Protein AF-A0A6G0ZIM5-F1 (afdb_monomer_lite)

InterPro domains:
  IPR052958 Interferon-induced PKR regulator [PTHR46289] (5-162)

Organism: Aphis craccivora (NCBI:txid307492)

Radius of gyration: 20.73 Å; chains: 1; bounding box: 49×43×73 Å

Foldseek 3Di:
DLVLLQLLLCLQVVDPVLVVQLVVLCVVVVADQDRAAHDDPPALVRVLSNLVRCVSSVVSLLVSLVVCLVPDPDPVSNVSSVVSNVVSLELCNLLCSLLVNVLSVLVNVLVCLVPDPPRDPVVSVVSVVVSVVVVVVCVDPPPDVVVSVVVSVVVNVVSVRDDDDPDDPPDDPDDPPDDDD

Secondary structure (DSSP, 8-state):
-HHHHHHHHHHHTT-HHHHHHHHHHHHHTT--PPPP----SS-HHHHHHHHHHHHHTHHHHHHHHHHHHHH---HHHHHHHHHHHHHHTSHHHHHHHHHHHHHHHHHHHHHHHHT-TT--HHHHHHHHHHHHHHHHHHH-IIIIIHHHHHHHHHHHHHTTPPPPP----------------

pLDDT: mean 87.22, std 11.81, range [41.22, 97.12]

Sequence (181 aa):
MKSVLQIIYSFNEASPVCHAILERISKEINLKLKSLKTLSTTKWAYRSEAIEAVKNNYSALLLCFEEISNKTNLSRVRAKAKGLIFQMKTFDFIFSMHILSPVLIMIQKVNASLQSPNLDLLSTVSLVKSLREHLSKLRSYDNNFIVIYNVIVSVCQRNLISIPEVKKRKFTRKIDENSIH

Structure (mmCIF, N/CA/C/O backbone):
data_AF-A0A6G0ZIM5-F1
#
_entry.id   AF-A0A6G0ZIM5-F1
#
loop_
_atom_site.group_PDB
_atom_site.id
_atom_site.type_symbol
_atom_site.label_atom_id
_atom_site.label_alt_id
_atom_site.label_comp_id
_atom_site.label_asym_id
_atom_site.label_entity_id
_atom_site.label_seq_id
_atom_site.pdbx_PDB_ins_code
_atom_site.Cartn_x
_atom_site.Cartn_y
_atom_site.Cartn_z
_atom_site.occupancy
_atom_site.B_iso_or_equiv
_atom_site.auth_seq_id
_atom_site.auth_comp_id
_atom_site.auth_asym_id
_atom_site.auth_atom_id
_atom_site.pdbx_PDB_model_num
ATOM 1 N N . MET A 1 1 ? -5.109 9.517 -2.206 1.00 77.88 1 MET A N 1
ATOM 2 C CA . MET A 1 1 ? -3.989 8.562 -2.017 1.00 77.88 1 MET A CA 1
ATOM 3 C C . MET A 1 1 ? -2.807 9.151 -1.252 1.00 77.88 1 MET A C 1
ATOM 5 O O . MET A 1 1 ? -2.557 8.680 -0.155 1.00 77.88 1 MET A O 1
ATOM 9 N N . LYS A 1 2 ? -2.098 10.167 -1.775 1.00 81.00 2 LYS A N 1
ATOM 10 C CA . LYS A 1 2 ? -0.910 10.752 -1.111 1.00 81.00 2 LYS A CA 1
ATOM 11 C C . LYS A 1 2 ? -1.169 11.148 0.353 1.00 81.00 2 LYS A C 1
ATOM 13 O O . LYS A 1 2 ? -0.417 10.753 1.230 1.00 81.00 2 LYS A O 1
ATOM 18 N N . SER A 1 3 ? -2.250 11.883 0.618 1.00 83.69 3 SER A N 1
ATOM 19 C CA . SER A 1 3 ? -2.645 12.274 1.979 1.00 83.69 3 SER A CA 1
ATOM 20 C C . SER A 1 3 ? -2.880 11.066 2.890 1.00 83.69 3 SER A C 1
ATOM 22 O O . SER A 1 3 ? -2.346 11.021 3.989 1.00 83.69 3 SER A O 1
ATOM 24 N N . VAL A 1 4 ? -3.612 10.059 2.407 1.00 88.25 4 VAL A N 1
ATOM 25 C CA . VAL A 1 4 ? -3.939 8.833 3.155 1.00 88.25 4 VAL A CA 1
ATOM 26 C C . VAL A 1 4 ? -2.676 8.077 3.572 1.00 88.25 4 VAL A C 1
ATOM 28 O O . VAL A 1 4 ? -2.536 7.740 4.740 1.00 88.25 4 VAL A O 1
ATOM 31 N N . LEU A 1 5 ? -1.721 7.877 2.656 1.00 90.31 5 LEU A N 1
ATOM 32 C CA . LEU A 1 5 ? -0.449 7.204 2.959 1.00 90.31 5 LEU A CA 1
ATOM 33 C C . LEU A 1 5 ? 0.350 7.943 4.044 1.00 90.31 5 LEU A C 1
ATOM 35 O O . LEU A 1 5 ? 0.883 7.308 4.949 1.00 90.31 5 LEU A O 1
ATOM 39 N N . GLN A 1 6 ? 0.390 9.281 3.988 1.00 89.69 6 GLN A N 1
ATOM 40 C CA . GLN A 1 6 ? 1.064 10.078 5.016 1.00 89.69 6 GLN A CA 1
ATOM 41 C C . GLN A 1 6 ? 0.365 9.949 6.372 1.00 89.69 6 GLN A C 1
ATOM 43 O O . GLN A 1 6 ? 1.031 9.849 7.399 1.00 89.69 6 GLN A O 1
ATOM 48 N N . ILE A 1 7 ? -0.971 9.938 6.384 1.00 90.25 7 ILE A N 1
ATOM 49 C CA . ILE A 1 7 ? -1.745 9.788 7.618 1.00 90.25 7 ILE A CA 1
ATOM 50 C C . ILE A 1 7 ? -1.543 8.389 8.210 1.00 90.25 7 ILE A C 1
ATOM 52 O O . ILE A 1 7 ? -1.378 8.307 9.421 1.00 90.25 7 ILE A O 1
ATOM 56 N N . ILE A 1 8 ? -1.505 7.327 7.392 1.00 92.25 8 ILE A N 1
ATOM 57 C CA . ILE A 1 8 ? -1.191 5.954 7.833 1.00 92.25 8 ILE A CA 1
ATOM 58 C C . ILE A 1 8 ? 0.186 5.922 8.499 1.00 92.25 8 ILE A C 1
ATOM 60 O O . ILE A 1 8 ? 0.295 5.515 9.651 1.00 92.25 8 ILE A O 1
ATOM 64 N N . TYR A 1 9 ? 1.216 6.433 7.815 1.00 92.94 9 TYR A N 1
ATOM 65 C CA . TYR A 1 9 ? 2.567 6.516 8.374 1.00 92.94 9 TYR A CA 1
ATOM 66 C C . TYR A 1 9 ? 2.570 7.248 9.722 1.00 92.94 9 TYR A C 1
ATOM 68 O O . TYR A 1 9 ? 2.997 6.698 10.731 1.00 92.94 9 TYR A O 1
ATOM 76 N N . SER A 1 10 ? 2.028 8.467 9.770 1.00 90.56 10 SER A N 1
ATOM 77 C CA . SER A 1 10 ? 2.014 9.265 10.997 1.00 90.56 10 SER A CA 1
ATOM 78 C C . SER A 1 10 ? 1.125 8.679 12.096 1.00 90.56 10 SER A C 1
ATOM 80 O O . SER A 1 10 ? 1.319 9.013 13.254 1.00 90.56 10 SER A O 1
ATOM 82 N N . PHE A 1 11 ? 0.127 7.853 11.781 1.00 89.69 11 PHE A N 1
ATOM 83 C CA . PHE A 1 11 ? -0.726 7.223 12.789 1.00 89.69 11 PHE A CA 1
ATOM 84 C C . PHE A 1 11 ? -0.024 6.038 13.459 1.00 89.69 11 PHE A C 1
ATOM 86 O O . PHE A 1 11 ? -0.085 5.908 14.678 1.00 89.69 11 PHE A O 1
ATOM 93 N N . ASN A 1 12 ? 0.657 5.202 12.674 1.00 88.81 12 ASN A N 1
ATOM 94 C CA . ASN A 1 12 ? 1.327 4.007 13.179 1.00 88.81 12 ASN A CA 1
ATOM 95 C C . ASN A 1 12 ? 2.722 4.302 13.740 1.00 88.81 12 ASN A C 1
ATOM 97 O O . ASN A 1 12 ? 3.036 3.828 14.822 1.00 88.81 12 ASN A O 1
ATOM 101 N N . GLU A 1 13 ? 3.538 5.104 13.054 1.00 85.62 13 GLU A N 1
ATOM 102 C CA . GLU A 1 13 ? 4.942 5.325 13.439 1.00 85.62 13 GLU A CA 1
ATOM 103 C C . GLU A 1 13 ? 5.114 6.433 14.488 1.00 85.62 13 GLU A C 1
ATOM 105 O O . GLU A 1 13 ? 6.106 6.452 15.207 1.00 85.62 13 GLU A O 1
ATOM 110 N N . ALA A 1 14 ? 4.148 7.350 14.633 1.00 80.69 14 ALA A N 1
ATOM 111 C CA . ALA A 1 14 ? 4.209 8.370 15.689 1.00 80.69 14 ALA A CA 1
ATOM 112 C C . ALA A 1 14 ? 3.647 7.885 17.039 1.00 80.69 14 ALA A C 1
ATOM 114 O O . ALA A 1 14 ? 3.651 8.639 18.010 1.00 80.69 14 ALA A 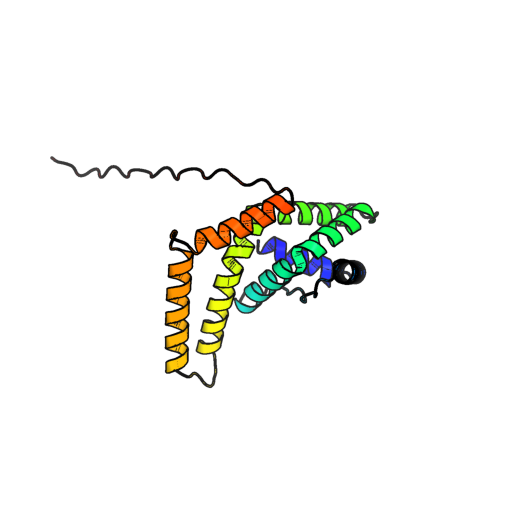O 1
ATOM 115 N N . SER A 1 15 ? 3.125 6.655 17.111 1.00 87.75 15 SER A N 1
ATOM 116 C CA . SER A 1 15 ? 2.551 6.078 18.326 1.00 87.75 15 SER A CA 1
ATOM 117 C C . SER A 1 15 ? 3.122 4.678 18.568 1.00 87.75 15 SER A C 1
ATOM 119 O O . SER A 1 15 ? 2.722 3.740 17.877 1.00 87.75 15 SER A O 1
ATOM 121 N N . PRO A 1 16 ? 3.979 4.492 19.592 1.00 88.12 16 PRO A N 1
ATOM 122 C CA . PRO A 1 16 ? 4.536 3.179 19.928 1.00 88.12 16 PRO A CA 1
ATOM 123 C C . PRO A 1 16 ? 3.457 2.121 20.184 1.00 88.12 16 PRO A C 1
ATOM 125 O O . PRO A 1 16 ? 3.613 0.962 19.817 1.00 88.12 16 PRO A O 1
ATOM 128 N N . VAL A 1 17 ? 2.322 2.536 20.756 1.00 89.06 17 VAL A N 1
ATOM 129 C CA . VAL A 1 17 ? 1.165 1.665 20.997 1.00 89.06 17 VAL A CA 1
ATOM 130 C C . VAL A 1 17 ? 0.561 1.177 19.678 1.00 89.06 17 VAL A C 1
ATOM 132 O O . VAL A 1 17 ? 0.318 -0.016 19.520 1.00 89.06 17 VAL A O 1
ATOM 135 N N . CYS A 1 18 ? 0.339 2.075 18.713 1.00 89.12 18 CYS A N 1
ATOM 136 C CA . CYS A 1 18 ? -0.213 1.693 17.411 1.00 89.12 18 CYS A CA 1
ATOM 137 C C . CYS A 1 18 ? 0.763 0.809 16.622 1.00 89.12 18 CYS A C 1
ATOM 139 O O . CYS A 1 18 ? 0.331 -0.133 15.958 1.00 89.12 18 CYS A O 1
ATOM 141 N N . HIS A 1 19 ? 2.065 1.094 16.714 1.00 92.31 19 HIS A N 1
ATOM 142 C CA . HIS A 1 19 ? 3.112 0.272 16.114 1.00 92.31 19 HIS A CA 1
ATOM 143 C C . HIS A 1 19 ? 3.115 -1.146 16.704 1.00 92.31 19 HIS A C 1
ATOM 145 O O . HIS A 1 19 ? 3.008 -2.116 15.961 1.00 92.31 19 HIS A O 1
ATOM 151 N N . ALA A 1 20 ? 3.111 -1.276 18.035 1.00 94.25 20 ALA A N 1
ATOM 152 C CA . ALA A 1 20 ? 3.087 -2.572 18.714 1.00 94.25 20 ALA A CA 1
ATOM 153 C C . ALA A 1 20 ? 1.828 -3.396 18.384 1.00 94.25 20 ALA A C 1
ATOM 155 O O . ALA A 1 20 ? 1.909 -4.608 18.182 1.00 94.25 20 ALA A O 1
ATOM 156 N N . ILE A 1 21 ? 0.659 -2.748 18.281 1.00 95.06 21 ILE A N 1
ATOM 157 C CA . ILE A 1 21 ? -0.583 -3.408 17.841 1.00 95.06 21 ILE A CA 1
ATOM 158 C C . ILE A 1 21 ? -0.436 -3.922 16.405 1.00 95.06 21 ILE A C 1
ATOM 160 O O . ILE A 1 21 ? -0.800 -5.064 16.129 1.00 95.06 21 ILE A O 1
ATOM 164 N N . LEU A 1 22 ? 0.114 -3.108 15.499 1.00 95.81 22 LEU A N 1
ATOM 165 C CA . LEU A 1 22 ? 0.337 -3.509 14.110 1.00 95.81 22 LEU A CA 1
ATOM 166 C C . LEU A 1 22 ? 1.297 -4.704 14.010 1.00 95.81 22 LEU A C 1
ATOM 168 O O . LEU A 1 22 ? 1.005 -5.652 13.285 1.00 95.81 22 LEU A O 1
ATOM 172 N N . GLU A 1 23 ? 2.408 -4.689 14.747 1.00 95.25 23 GLU A N 1
ATOM 173 C CA . GLU A 1 23 ? 3.363 -5.801 14.778 1.00 95.25 23 GLU A CA 1
ATOM 174 C C . GLU A 1 23 ? 2.741 -7.086 15.324 1.00 95.25 23 GLU A C 1
ATOM 176 O O . GLU A 1 23 ? 2.938 -8.159 14.747 1.00 95.25 23 GLU A O 1
ATOM 181 N N . ARG A 1 24 ? 1.971 -6.989 16.415 1.00 97.06 24 ARG A N 1
ATOM 182 C CA . ARG A 1 24 ? 1.261 -8.132 16.998 1.00 97.06 24 ARG A CA 1
ATOM 183 C C . ARG A 1 24 ? 0.289 -8.742 15.990 1.00 97.06 24 ARG A C 1
ATOM 185 O O . ARG A 1 24 ? 0.382 -9.934 15.714 1.00 97.06 24 ARG A O 1
ATOM 192 N N . ILE A 1 25 ? -0.576 -7.924 15.390 1.00 96.94 25 ILE A N 1
ATOM 193 C CA . ILE A 1 25 ? -1.546 -8.375 14.382 1.00 96.94 25 ILE A CA 1
ATOM 194 C C . ILE A 1 25 ? -0.832 -8.993 13.180 1.00 96.94 25 ILE A C 1
ATOM 196 O O . ILE A 1 25 ? -1.250 -10.035 12.687 1.00 96.94 25 ILE A O 1
ATOM 200 N N . SER A 1 26 ? 0.268 -8.389 12.719 1.00 95.69 26 SER A N 1
ATOM 201 C CA . SER A 1 26 ? 1.057 -8.922 11.605 1.00 95.69 26 SER A CA 1
ATOM 202 C C . SER A 1 26 ? 1.563 -10.338 11.889 1.00 95.69 26 SER A C 1
ATOM 204 O O . SER A 1 26 ? 1.522 -11.182 10.997 1.00 95.69 26 SER A O 1
ATOM 206 N N . LYS A 1 27 ? 2.004 -10.613 13.124 1.00 96.44 27 LYS A N 1
ATOM 207 C CA . LYS A 1 27 ? 2.420 -11.956 13.556 1.00 96.44 27 LYS A CA 1
ATOM 208 C C . LYS A 1 27 ? 1.236 -12.924 13.613 1.00 96.44 27 LYS A C 1
ATOM 210 O O . LYS A 1 27 ? 1.357 -14.033 13.111 1.00 96.44 27 LYS A O 1
ATOM 215 N N . GLU A 1 28 ? 0.094 -12.497 14.152 1.00 96.81 28 GLU A N 1
ATOM 216 C CA . GLU A 1 28 ? -1.124 -13.322 14.250 1.00 96.81 28 GLU A CA 1
ATOM 217 C C . GLU A 1 28 ? -1.632 -13.788 12.879 1.00 96.81 28 GLU A C 1
ATOM 219 O O . GLU A 1 28 ? -2.039 -14.937 12.725 1.00 96.81 28 GLU A O 1
ATOM 224 N N . ILE A 1 29 ? -1.556 -12.927 11.861 1.00 95.62 29 ILE A N 1
ATOM 225 C CA . ILE A 1 29 ? -1.985 -13.263 10.495 1.00 95.62 29 ILE A CA 1
ATOM 226 C C . ILE A 1 29 ? -0.854 -13.838 9.622 1.00 95.62 29 ILE A C 1
ATOM 228 O O . ILE A 1 29 ? -1.020 -13.946 8.407 1.00 95.62 29 ILE A O 1
ATOM 232 N N . ASN A 1 30 ? 0.297 -14.182 10.214 1.00 95.38 30 ASN A N 1
ATOM 233 C CA . ASN A 1 30 ? 1.492 -14.686 9.523 1.00 95.38 30 ASN A CA 1
ATOM 234 C C . ASN A 1 30 ? 1.951 -13.804 8.344 1.00 95.38 30 ASN A C 1
ATOM 236 O O . ASN A 1 30 ? 2.409 -14.287 7.307 1.00 95.38 30 ASN A O 1
ATOM 240 N N . LEU A 1 31 ? 1.835 -12.484 8.497 1.00 95.19 31 LEU A N 1
ATOM 241 C CA . LEU A 1 31 ? 2.244 -11.498 7.505 1.00 95.19 31 LEU A CA 1
ATOM 242 C C . LEU A 1 31 ? 3.619 -10.932 7.857 1.00 95.19 31 LEU A C 1
ATOM 244 O O . LEU A 1 31 ? 3.860 -10.468 8.972 1.00 95.19 31 LEU A O 1
ATOM 248 N N . LYS A 1 32 ? 4.532 -10.924 6.881 1.00 95.12 32 LYS A N 1
ATOM 249 C CA . LYS A 1 32 ? 5.830 -10.255 7.017 1.00 95.12 32 LYS A CA 1
ATOM 250 C C . LYS A 1 32 ? 5.647 -8.746 6.865 1.00 95.12 32 LYS A C 1
ATOM 252 O O . LYS A 1 32 ? 5.428 -8.261 5.753 1.00 95.12 32 LYS A O 1
ATOM 257 N N . LEU A 1 33 ? 5.749 -8.016 7.973 1.00 92.62 33 LEU A N 1
ATOM 258 C CA . LEU A 1 33 ? 5.561 -6.568 7.994 1.00 92.62 33 LEU A CA 1
ATOM 259 C C . LEU A 1 33 ? 6.647 -5.863 7.166 1.00 92.62 33 LEU A C 1
ATOM 261 O O . LEU A 1 33 ? 7.840 -6.128 7.323 1.00 92.62 33 LEU A O 1
ATOM 265 N N . LYS A 1 34 ? 6.240 -4.937 6.293 1.00 93.81 34 LYS A N 1
ATOM 266 C CA . LYS A 1 34 ? 7.153 -3.975 5.659 1.00 93.81 34 LYS A CA 1
ATOM 267 C C . LYS A 1 34 ? 7.126 -2.659 6.429 1.00 93.81 34 LYS A C 1
ATOM 269 O O . LYS A 1 34 ? 6.052 -2.150 6.724 1.00 93.81 34 LYS A O 1
ATOM 274 N N . SER A 1 35 ? 8.292 -2.084 6.716 1.00 91.31 35 SER A N 1
ATOM 275 C CA . SER A 1 35 ? 8.388 -0.775 7.378 1.00 91.31 35 SER A CA 1
ATOM 276 C C . SER A 1 35 ? 7.646 0.294 6.567 1.00 91.31 35 SER A C 1
ATOM 278 O O . SER A 1 35 ? 7.902 0.459 5.369 1.00 91.31 35 SER A O 1
ATOM 280 N N . LEU A 1 36 ? 6.720 1.006 7.218 1.00 91.38 36 LEU A N 1
ATOM 281 C CA . LEU A 1 36 ? 6.010 2.125 6.609 1.00 91.38 36 LEU A CA 1
ATOM 282 C C . LEU A 1 36 ? 6.993 3.263 6.325 1.00 91.38 36 LEU A C 1
ATOM 284 O O . LEU A 1 36 ? 7.901 3.539 7.107 1.00 91.38 36 LEU A O 1
ATOM 288 N N . LYS A 1 37 ? 6.805 3.947 5.195 1.00 88.06 37 LYS A N 1
ATOM 289 C CA . LYS A 1 37 ? 7.680 5.042 4.768 1.00 88.06 37 LYS A CA 1
ATOM 290 C C . LYS A 1 37 ? 6.930 6.362 4.744 1.00 88.06 37 LYS A C 1
ATOM 292 O O . LYS A 1 37 ? 5.802 6.435 4.256 1.00 88.06 37 LYS A O 1
ATOM 297 N N . THR A 1 38 ? 7.591 7.413 5.222 1.00 84.44 38 THR A N 1
ATOM 298 C CA . THR A 1 38 ? 7.096 8.780 5.055 1.00 84.44 38 THR A CA 1
ATOM 299 C C . THR A 1 38 ? 7.156 9.173 3.581 1.00 84.44 38 THR A C 1
ATOM 301 O O . THR A 1 38 ? 8.045 8.739 2.840 1.00 84.44 38 THR A O 1
ATOM 304 N N . LEU A 1 39 ? 6.240 10.032 3.141 1.00 78.31 39 LEU A N 1
ATOM 305 C CA . LEU A 1 39 ? 6.275 10.550 1.780 1.00 78.31 39 LEU A CA 1
ATOM 306 C C . LEU A 1 39 ? 7.194 11.769 1.707 1.00 78.31 39 LEU A C 1
ATOM 308 O O . LEU A 1 39 ? 6.873 12.837 2.222 1.00 78.31 39 LEU A O 1
ATOM 312 N N . SER A 1 40 ? 8.306 11.649 0.982 1.00 67.50 40 SER A N 1
ATOM 313 C CA . SER A 1 40 ? 9.058 12.824 0.533 1.00 67.50 40 SER A CA 1
ATOM 314 C C . SER A 1 40 ? 8.342 13.494 -0.648 1.00 67.50 40 SER A C 1
ATOM 316 O O . SER A 1 40 ? 7.816 12.828 -1.546 1.00 67.50 40 SER A O 1
ATOM 318 N N . THR A 1 41 ? 8.314 14.828 -0.674 1.00 55.31 41 THR A N 1
ATOM 319 C CA . THR A 1 41 ? 7.725 15.608 -1.774 1.00 55.31 41 THR A CA 1
ATOM 320 C C . THR A 1 41 ? 8.532 15.496 -3.069 1.00 55.31 41 THR A C 1
ATOM 322 O O . THR A 1 41 ? 7.932 15.499 -4.149 1.00 55.31 41 THR A O 1
ATOM 325 N N . THR A 1 42 ? 9.853 15.329 -2.977 1.00 58.41 42 THR A N 1
ATOM 326 C CA . THR A 1 42 ? 10.788 15.470 -4.107 1.00 58.41 42 THR A CA 1
ATOM 327 C C . THR A 1 42 ? 11.284 14.153 -4.697 1.00 58.41 42 THR A C 1
ATOM 329 O O . THR A 1 42 ? 11.759 14.144 -5.827 1.00 58.41 42 THR A O 1
ATOM 332 N N . LYS A 1 43 ? 11.139 13.018 -4.003 1.00 65.50 43 LYS A N 1
ATOM 333 C CA . LYS A 1 43 ? 11.742 11.749 -4.442 1.00 65.50 43 LYS A CA 1
ATOM 334 C C . LYS A 1 43 ? 10.686 10.681 -4.742 1.00 65.50 43 LYS A C 1
ATOM 336 O O . LYS A 1 43 ? 10.033 10.159 -3.840 1.00 65.50 43 LYS A O 1
ATOM 341 N N . TRP A 1 44 ? 10.533 10.340 -6.025 1.00 70.00 44 TRP A N 1
ATOM 342 C CA . TRP A 1 44 ? 9.637 9.280 -6.518 1.00 70.00 44 TRP A CA 1
ATOM 343 C C . TRP A 1 44 ? 9.861 7.927 -5.820 1.00 70.00 44 TRP A C 1
ATOM 345 O O . TRP A 1 44 ? 8.887 7.221 -5.561 1.00 70.00 44 TRP A O 1
ATOM 355 N N . ALA A 1 45 ? 11.101 7.641 -5.409 1.00 67.00 45 ALA A N 1
ATOM 356 C CA . ALA A 1 45 ? 11.496 6.466 -4.629 1.00 67.00 45 ALA A CA 1
ATOM 357 C C . ALA A 1 45 ? 10.618 6.244 -3.393 1.00 67.00 45 ALA A C 1
ATOM 359 O O . ALA A 1 45 ? 10.008 5.192 -3.227 1.00 67.00 45 ALA A O 1
ATOM 360 N N . TYR A 1 46 ? 10.461 7.289 -2.580 1.00 73.06 46 TYR A N 1
ATOM 361 C CA . TYR A 1 46 ? 9.731 7.223 -1.315 1.00 73.06 46 TYR A CA 1
ATOM 362 C C . TYR A 1 46 ? 8.240 6.998 -1.544 1.00 73.06 46 TYR A C 1
ATOM 364 O O . TYR A 1 46 ? 7.574 6.361 -0.735 1.00 73.06 46 TYR A O 1
ATOM 372 N N . ARG A 1 47 ? 7.704 7.488 -2.670 1.00 80.56 47 ARG A N 1
ATOM 373 C CA . ARG A 1 47 ? 6.316 7.210 -3.053 1.00 80.56 47 ARG A CA 1
ATOM 374 C C . ARG A 1 47 ? 6.129 5.738 -3.413 1.00 80.56 47 ARG A C 1
ATOM 376 O O . ARG A 1 47 ? 5.129 5.156 -3.006 1.00 80.56 47 ARG A O 1
ATOM 383 N N . SER A 1 48 ? 7.081 5.152 -4.139 1.00 85.81 48 SER A N 1
ATOM 384 C CA . SER A 1 48 ? 7.058 3.729 -4.490 1.00 85.81 48 SER A CA 1
ATOM 385 C C . SER A 1 48 ? 7.105 2.851 -3.240 1.00 85.81 48 SER A C 1
ATOM 387 O O . SER A 1 48 ? 6.228 2.010 -3.051 1.00 85.81 48 SER A O 1
ATOM 389 N N . GLU A 1 49 ? 8.073 3.093 -2.354 1.00 88.25 49 GLU A N 1
ATOM 390 C CA . GLU A 1 49 ? 8.241 2.311 -1.125 1.00 88.25 49 GLU A CA 1
ATOM 391 C C . GLU A 1 49 ? 7.047 2.457 -0.172 1.00 88.25 49 GLU A C 1
ATOM 393 O O . GLU A 1 49 ? 6.592 1.467 0.397 1.00 88.25 49 GLU A O 1
ATOM 398 N N . ALA A 1 50 ? 6.488 3.665 -0.025 1.00 91.00 50 ALA A N 1
ATOM 399 C CA . ALA A 1 50 ? 5.316 3.891 0.821 1.00 91.00 50 ALA A CA 1
ATOM 400 C C . ALA A 1 50 ? 4.075 3.144 0.307 1.00 91.00 50 ALA A C 1
ATOM 402 O O . ALA A 1 50 ? 3.360 2.520 1.091 1.00 91.00 50 ALA A O 1
ATOM 403 N N . ILE A 1 51 ? 3.824 3.181 -1.008 1.00 92.38 51 ILE A N 1
ATOM 404 C CA . ILE A 1 51 ? 2.718 2.434 -1.624 1.00 92.38 51 ILE A CA 1
ATOM 405 C C . ILE A 1 51 ? 2.927 0.933 -1.435 1.00 92.38 51 ILE A C 1
ATOM 407 O O . ILE A 1 51 ? 1.985 0.228 -1.084 1.00 92.38 51 ILE A O 1
ATOM 411 N N . GLU A 1 52 ? 4.145 0.440 -1.645 1.00 92.25 52 GLU A N 1
ATOM 412 C CA . GLU A 1 52 ? 4.453 -0.980 -1.509 1.00 92.25 52 GLU A CA 1
ATOM 413 C C . GLU A 1 52 ? 4.319 -1.469 -0.060 1.00 92.25 52 GLU A C 1
ATOM 415 O O . GLU A 1 52 ? 3.756 -2.539 0.169 1.00 92.25 52 GLU A O 1
ATOM 420 N N . ALA A 1 53 ? 4.769 -0.679 0.918 1.00 94.06 53 ALA A N 1
ATOM 421 C CA . ALA A 1 53 ? 4.625 -0.995 2.335 1.00 94.06 53 ALA A CA 1
ATOM 422 C C . ALA A 1 53 ? 3.150 -1.050 2.758 1.00 94.06 53 ALA A C 1
ATOM 424 O O . ALA A 1 53 ? 2.725 -2.020 3.383 1.00 94.06 53 ALA A O 1
ATOM 425 N N . VAL A 1 54 ? 2.340 -0.061 2.360 1.00 95.12 54 VAL A N 1
ATOM 426 C CA . VAL A 1 54 ? 0.900 -0.053 2.671 1.00 95.12 54 VAL A CA 1
ATOM 427 C C . VAL A 1 54 ? 0.163 -1.184 1.955 1.00 95.12 54 VAL A C 1
ATOM 429 O O . VAL A 1 54 ? -0.680 -1.834 2.567 1.00 95.12 54 VAL A O 1
ATOM 432 N N . LYS A 1 55 ? 0.505 -1.474 0.694 1.00 94.81 55 LYS A N 1
ATOM 433 C CA . LYS A 1 55 ? -0.064 -2.603 -0.056 1.00 94.81 55 LYS A CA 1
ATOM 434 C C . LYS A 1 55 ? 0.247 -3.939 0.611 1.00 94.81 55 LYS A C 1
ATOM 436 O O . LYS A 1 55 ? -0.642 -4.775 0.733 1.00 94.81 55 LYS A O 1
ATOM 441 N N . ASN A 1 56 ? 1.492 -4.130 1.044 1.00 95.31 56 ASN A N 1
ATOM 442 C CA . ASN A 1 56 ? 1.925 -5.335 1.744 1.00 95.31 56 ASN A CA 1
ATOM 443 C C . ASN A 1 56 ? 1.210 -5.490 3.086 1.00 95.31 56 ASN A C 1
ATOM 445 O O . ASN A 1 56 ? 0.748 -6.574 3.403 1.00 95.31 56 ASN A O 1
ATOM 449 N N . ASN A 1 57 ? 1.077 -4.407 3.850 1.00 96.25 57 ASN A N 1
ATOM 450 C CA . ASN A 1 57 ? 0.514 -4.445 5.197 1.00 96.25 57 ASN A CA 1
ATOM 451 C C . ASN A 1 57 ? -1.008 -4.235 5.225 1.00 96.25 57 ASN A C 1
ATOM 453 O O . ASN A 1 57 ? -1.558 -4.002 6.297 1.00 96.25 57 ASN A O 1
ATOM 457 N N . TYR A 1 58 ? -1.699 -4.261 4.081 1.00 96.31 58 TYR A N 1
ATOM 458 C CA . TYR A 1 58 ? -3.076 -3.769 3.966 1.00 96.31 58 TYR A CA 1
ATOM 459 C C . TYR A 1 58 ? -4.044 -4.426 4.964 1.00 96.31 58 TYR A C 1
ATOM 461 O O . TYR A 1 58 ? -4.773 -3.725 5.663 1.00 96.31 58 TYR A O 1
ATOM 469 N N . SER A 1 59 ? -4.015 -5.759 5.074 1.00 95.81 59 SER A N 1
ATOM 470 C CA . SER A 1 59 ? -4.862 -6.509 6.012 1.00 95.81 59 SER A CA 1
ATOM 471 C C . SER A 1 59 ? -4.518 -6.203 7.470 1.00 95.81 59 SER A C 1
ATOM 473 O O . SER A 1 59 ? -5.412 -5.916 8.261 1.00 95.81 59 SER A O 1
ATOM 475 N N . ALA A 1 60 ? -3.227 -6.199 7.813 1.00 97.06 60 ALA A N 1
ATOM 476 C CA . ALA A 1 60 ? -2.759 -5.876 9.159 1.00 97.06 60 ALA A CA 1
ATOM 477 C C . ALA A 1 60 ? -3.146 -4.446 9.575 1.00 97.06 60 ALA A C 1
ATOM 479 O O . ALA A 1 60 ? -3.555 -4.221 10.710 1.00 97.06 60 ALA A O 1
ATOM 480 N N . LEU A 1 61 ? -3.064 -3.484 8.650 1.00 97.12 61 LEU A N 1
ATOM 481 C CA . LEU A 1 61 ? -3.452 -2.092 8.879 1.00 97.12 61 LEU A CA 1
ATOM 482 C C . LEU A 1 61 ? -4.955 -1.948 9.135 1.00 97.12 61 LEU A C 1
ATOM 484 O O . LEU A 1 61 ? -5.332 -1.245 10.069 1.00 97.12 61 LEU A O 1
ATOM 488 N N . LEU A 1 62 ? -5.807 -2.622 8.351 1.00 96.75 62 LEU A N 1
ATOM 489 C CA . LEU A 1 62 ? -7.256 -2.596 8.578 1.00 96.75 62 LEU A CA 1
ATOM 490 C C . LEU A 1 62 ? -7.613 -3.136 9.966 1.00 96.75 62 LEU A C 1
ATOM 492 O O . LEU A 1 62 ? -8.278 -2.440 10.729 1.00 96.75 62 LEU A O 1
ATOM 496 N N . LEU A 1 63 ? -7.097 -4.315 10.320 1.00 96.81 63 LEU A N 1
ATOM 497 C CA . LEU A 1 63 ? -7.323 -4.933 11.629 1.00 96.81 63 LEU A CA 1
ATOM 498 C C . LEU A 1 63 ? -6.786 -4.062 12.777 1.00 96.81 63 LEU A C 1
ATOM 500 O O . LEU A 1 63 ? -7.453 -3.885 13.794 1.00 96.81 63 LEU A O 1
ATOM 504 N N . CYS A 1 64 ? -5.606 -3.460 12.598 1.00 96.56 64 CYS A N 1
ATOM 505 C CA . CYS A 1 64 ? -5.010 -2.539 13.566 1.00 96.56 64 CYS A CA 1
ATOM 506 C C . CYS A 1 64 ? -5.919 -1.330 13.820 1.00 96.56 64 CYS A C 1
ATOM 508 O O . CYS A 1 64 ? -6.204 -0.992 14.971 1.00 96.56 64 CYS A O 1
ATOM 510 N N . PHE A 1 65 ? -6.428 -0.697 12.761 1.00 96.69 65 PHE A N 1
ATOM 511 C CA . PHE A 1 65 ? -7.327 0.446 12.903 1.00 96.69 65 PHE A CA 1
ATOM 512 C C . PHE A 1 65 ? -8.680 0.055 13.491 1.00 96.69 65 PHE A C 1
ATOM 514 O O . PHE A 1 65 ? -9.219 0.816 14.297 1.00 96.69 65 PHE A O 1
ATOM 521 N N . GLU A 1 66 ? -9.218 -1.114 13.139 1.00 96.56 66 GLU A N 1
ATOM 522 C CA . GLU A 1 66 ? -10.458 -1.635 13.719 1.00 96.56 66 GLU A CA 1
ATOM 523 C C . GLU A 1 66 ? -10.299 -1.829 15.228 1.00 96.56 66 GLU A C 1
ATOM 525 O O . GLU A 1 66 ? -11.076 -1.270 16.009 1.00 96.56 66 GLU A O 1
ATOM 530 N N . GLU A 1 67 ? -9.234 -2.509 15.653 1.00 96.69 67 GLU A N 1
ATOM 531 C CA . GLU A 1 67 ? -8.942 -2.737 17.064 1.00 96.69 67 GLU A CA 1
ATOM 532 C C . GLU A 1 67 ? -8.767 -1.426 17.839 1.00 96.69 67 GLU A C 1
ATOM 534 O O . GLU A 1 67 ? -9.387 -1.234 18.890 1.00 96.69 67 GLU A O 1
ATOM 539 N N . ILE A 1 68 ? -7.972 -0.492 17.311 1.00 94.81 68 ILE A N 1
ATOM 540 C CA . ILE A 1 68 ? -7.750 0.810 17.949 1.00 94.81 68 ILE A CA 1
ATOM 541 C C . ILE A 1 68 ? -9.063 1.586 18.054 1.00 94.81 68 ILE A C 1
ATOM 543 O O . ILE A 1 68 ? -9.340 2.187 19.095 1.00 94.81 68 ILE A O 1
ATOM 547 N N . SER A 1 69 ? -9.897 1.556 17.011 1.00 95.69 69 SER A N 1
ATOM 548 C CA . SER A 1 69 ? -11.192 2.239 17.010 1.00 95.69 69 SER A CA 1
ATOM 549 C C . SER A 1 69 ? -12.177 1.667 18.039 1.00 95.69 69 SER A C 1
ATOM 551 O O . SER A 1 69 ? -13.024 2.401 18.553 1.00 95.69 69 SER A O 1
ATOM 553 N N . ASN A 1 70 ? -12.045 0.386 18.383 1.00 95.00 70 ASN A N 1
ATOM 554 C CA . ASN A 1 70 ? -12.904 -0.275 19.360 1.00 95.00 70 ASN A CA 1
ATOM 555 C C . ASN A 1 70 ? -12.403 -0.086 20.799 1.00 95.00 70 ASN A C 1
ATOM 557 O O . ASN A 1 70 ? -13.216 0.101 21.701 1.00 95.00 70 ASN A O 1
ATOM 561 N N . LYS A 1 71 ? -11.081 -0.089 21.017 1.00 93.81 71 LYS A N 1
ATOM 562 C CA . LYS A 1 71 ? -10.477 -0.066 22.363 1.00 93.81 71 LYS A CA 1
ATOM 563 C C . LYS A 1 71 ? -10.160 1.329 22.904 1.00 93.81 71 LYS A C 1
ATOM 565 O O . LYS A 1 71 ? -10.064 1.503 24.115 1.00 93.81 71 LYS A O 1
ATOM 570 N N . THR A 1 72 ? -9.942 2.330 22.048 1.00 92.69 72 THR A N 1
ATOM 571 C CA . THR A 1 72 ? -9.512 3.656 22.522 1.00 92.69 72 THR A CA 1
ATOM 572 C C . THR A 1 72 ? -10.657 4.458 23.142 1.00 92.69 72 THR A C 1
ATOM 574 O O . THR A 1 72 ? -11.728 4.584 22.552 1.00 92.69 72 THR A O 1
ATOM 577 N N . ASN A 1 73 ? -10.408 5.107 24.283 1.00 92.56 73 ASN A N 1
ATOM 578 C CA . ASN A 1 73 ? -11.347 6.063 24.886 1.00 92.56 73 ASN A CA 1
ATOM 579 C C . ASN A 1 73 ? -11.252 7.467 24.265 1.00 92.56 73 ASN A C 1
ATOM 581 O O . ASN A 1 73 ? -12.169 8.273 24.403 1.00 92.56 73 ASN A O 1
ATOM 585 N N . LEU A 1 74 ? -10.188 7.755 23.510 1.00 94.00 74 LEU A N 1
ATOM 586 C CA . LEU A 1 74 ? -9.962 9.065 22.907 1.00 94.00 74 LEU A CA 1
ATOM 587 C C . LEU A 1 74 ? -10.788 9.223 21.625 1.00 94.00 74 LEU A C 1
ATOM 589 O O . LEU A 1 74 ? -10.498 8.613 20.593 1.00 94.00 74 LEU A O 1
ATOM 593 N N . SER A 1 75 ? -11.798 10.094 21.662 1.00 93.88 75 SER A N 1
ATOM 594 C CA . SER A 1 75 ? -12.714 10.333 20.534 1.00 93.88 75 SER A CA 1
ATOM 595 C C . SER A 1 75 ? -11.988 10.710 19.235 1.00 93.88 75 SER A C 1
ATOM 597 O O . SER A 1 75 ? -12.356 10.241 18.159 1.00 93.88 75 SER A O 1
ATOM 599 N N . ARG A 1 76 ? -10.912 11.503 19.323 1.00 93.44 76 ARG A N 1
ATOM 600 C CA . ARG A 1 76 ? -10.116 11.931 18.161 1.00 93.44 76 ARG A CA 1
ATOM 601 C C . ARG A 1 76 ? -9.337 10.788 17.517 1.00 93.44 76 ARG A C 1
ATOM 603 O O . ARG A 1 76 ? -9.341 10.677 16.293 1.00 93.44 76 ARG A O 1
ATOM 610 N N . VAL A 1 77 ? -8.731 9.913 18.320 1.00 92.88 77 VAL A N 1
ATOM 611 C CA . VAL A 1 77 ? -8.021 8.720 17.824 1.00 92.88 77 VAL A CA 1
ATOM 612 C C . VAL A 1 77 ? -9.013 7.764 17.168 1.00 92.88 77 VAL A C 1
ATOM 614 O O . VAL A 1 77 ? -8.788 7.314 16.045 1.00 92.88 77 VAL A O 1
ATOM 617 N N . ARG A 1 78 ? -10.161 7.545 17.819 1.00 95.31 78 ARG A N 1
ATOM 618 C CA . ARG A 1 78 ? -11.255 6.716 17.308 1.00 95.31 78 ARG A CA 1
ATOM 619 C C . ARG A 1 78 ? -11.764 7.189 15.949 1.00 95.31 78 ARG A C 1
ATOM 621 O O . ARG A 1 78 ? -11.865 6.396 15.016 1.00 95.31 78 ARG A O 1
ATOM 628 N N . ALA A 1 79 ? -12.071 8.482 15.832 1.00 95.31 79 ALA A N 1
ATOM 629 C CA . ALA A 1 79 ? -12.550 9.080 14.590 1.00 95.31 79 ALA A CA 1
ATOM 630 C C . ALA A 1 79 ? -11.503 8.979 13.471 1.00 95.31 79 ALA A C 1
ATOM 632 O O . ALA A 1 79 ? -11.846 8.648 12.338 1.00 95.31 79 ALA A O 1
ATOM 633 N N . LYS A 1 80 ? -10.221 9.201 13.792 1.00 94.56 80 LYS A N 1
ATOM 634 C CA . LYS A 1 80 ? -9.121 9.095 12.826 1.00 94.56 80 LYS A CA 1
ATOM 635 C C . LYS A 1 80 ? -8.935 7.663 12.316 1.00 94.56 80 LYS A C 1
ATOM 637 O O . LYS A 1 80 ? -8.825 7.480 11.107 1.00 94.56 80 LYS A O 1
ATOM 642 N N . ALA A 1 81 ? -8.975 6.663 13.199 1.00 95.75 81 ALA A N 1
ATOM 643 C CA . ALA A 1 81 ? -8.906 5.250 12.818 1.00 95.75 81 ALA A CA 1
ATOM 644 C C . ALA A 1 81 ? -10.079 4.848 11.905 1.00 95.75 81 ALA A C 1
ATOM 646 O O . ALA A 1 81 ? -9.863 4.294 10.830 1.00 95.75 81 ALA A O 1
ATOM 647 N N . LYS A 1 82 ? -11.315 5.224 12.265 1.00 96.69 82 LYS A N 1
ATOM 648 C CA . LYS A 1 82 ? -12.502 4.992 11.419 1.00 96.69 82 LYS A CA 1
ATOM 649 C C . LYS A 1 82 ? -12.398 5.679 10.056 1.00 96.69 82 LYS A C 1
ATOM 651 O O . LYS A 1 82 ? -12.733 5.077 9.040 1.00 96.69 82 LYS A O 1
ATOM 656 N N . GLY A 1 83 ? -11.899 6.915 10.023 1.00 96.44 83 GLY A N 1
ATOM 657 C CA . GLY A 1 83 ? -11.656 7.645 8.780 1.00 96.44 83 GLY A CA 1
ATOM 658 C C . GLY A 1 83 ? -10.625 6.959 7.880 1.00 96.44 83 GLY A C 1
ATOM 659 O O . GLY A 1 83 ? -10.831 6.882 6.670 1.00 96.44 83 GLY A O 1
ATOM 660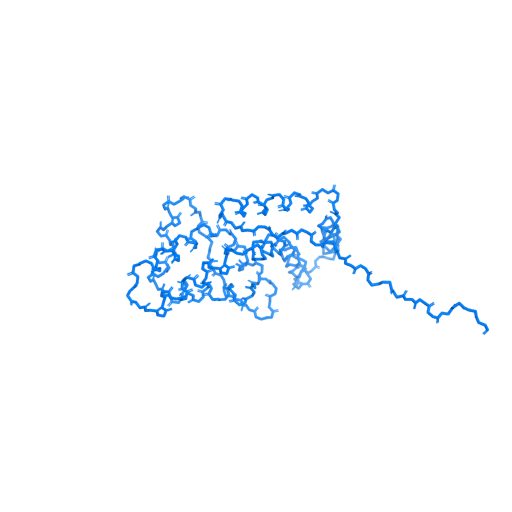 N N . LEU A 1 84 ? -9.551 6.410 8.458 1.00 96.44 84 LEU A N 1
ATOM 661 C CA . LEU A 1 84 ? -8.552 5.633 7.721 1.00 96.44 84 LEU A CA 1
ATOM 662 C C . LEU A 1 84 ? -9.140 4.346 7.140 1.00 96.44 84 LEU A C 1
ATOM 664 O O . LEU A 1 84 ? -8.945 4.090 5.954 1.00 96.44 84 LEU A O 1
ATOM 668 N N . ILE A 1 85 ? -9.914 3.590 7.927 1.00 96.75 85 ILE A N 1
ATOM 669 C CA . ILE A 1 85 ? -10.628 2.397 7.442 1.00 96.75 85 ILE A CA 1
ATOM 670 C C . ILE A 1 85 ? -11.520 2.771 6.258 1.00 96.75 85 ILE A C 1
ATOM 672 O O . ILE A 1 85 ? -11.429 2.150 5.203 1.00 96.75 85 ILE A O 1
ATOM 676 N N . PHE A 1 86 ? -12.335 3.821 6.397 1.00 95.94 86 PHE A N 1
ATOM 677 C CA . PHE A 1 86 ? -13.221 4.278 5.328 1.00 95.94 86 PHE A CA 1
ATOM 678 C C . PHE A 1 86 ? -12.447 4.619 4.049 1.00 95.94 86 PHE A C 1
ATOM 680 O O . PHE A 1 86 ? -12.795 4.138 2.977 1.00 95.94 86 PHE A O 1
ATOM 687 N N . GLN A 1 87 ? -11.359 5.389 4.155 1.00 95.56 87 GLN A N 1
ATOM 688 C CA . GLN A 1 87 ? -10.532 5.768 3.005 1.00 95.56 87 GLN A CA 1
ATOM 689 C C . GLN A 1 87 ? -9.848 4.562 2.345 1.00 95.56 87 GLN A C 1
ATOM 691 O O . GLN A 1 87 ? -9.782 4.492 1.115 1.00 95.56 87 GLN A O 1
ATOM 696 N N . MET A 1 88 ? -9.352 3.613 3.143 1.00 95.62 88 MET A N 1
ATOM 697 C CA . MET A 1 88 ? -8.696 2.394 2.660 1.00 95.62 88 MET A CA 1
ATOM 698 C C . MET A 1 88 ? -9.673 1.396 2.035 1.00 95.62 88 MET A C 1
ATOM 700 O O . MET A 1 88 ? -9.269 0.621 1.166 1.00 95.62 88 MET A O 1
ATOM 704 N N . LYS A 1 89 ? -10.946 1.420 2.444 1.00 95.81 89 LYS A N 1
ATOM 705 C CA . LYS A 1 89 ? -12.033 0.590 1.905 1.00 95.81 89 LYS A CA 1
ATOM 706 C C . LYS A 1 89 ? -12.793 1.285 0.769 1.00 95.81 89 LYS A C 1
ATOM 708 O O . LYS A 1 89 ? -14.001 1.121 0.627 1.00 95.81 89 LYS A O 1
ATOM 713 N N . THR A 1 90 ? -12.082 2.042 -0.067 1.00 95.56 90 THR A N 1
ATOM 714 C CA . THR A 1 90 ? -12.621 2.602 -1.315 1.00 95.56 90 THR A CA 1
ATOM 715 C C . THR A 1 90 ? -12.012 1.904 -2.522 1.00 95.56 90 THR A C 1
ATOM 717 O O . THR A 1 90 ? -10.825 1.565 -2.521 1.00 95.56 90 THR A O 1
ATOM 720 N N . PHE A 1 91 ? -12.809 1.726 -3.580 1.00 94.69 91 PHE A N 1
ATOM 721 C CA . PHE A 1 91 ? -12.311 1.185 -4.844 1.00 94.69 91 PHE A CA 1
ATOM 722 C C . PHE A 1 91 ? -11.135 2.011 -5.374 1.00 94.69 91 PHE A C 1
ATOM 724 O O . PHE A 1 91 ? -10.098 1.447 -5.704 1.00 94.69 91 PHE A O 1
ATOM 731 N N . ASP A 1 92 ? -11.246 3.342 -5.365 1.00 93.62 92 ASP A N 1
ATOM 732 C CA . ASP A 1 92 ? -10.204 4.244 -5.867 1.00 93.62 92 ASP A CA 1
ATOM 733 C C . ASP A 1 92 ? -8.868 4.073 -5.143 1.00 93.62 92 ASP A C 1
ATOM 735 O O . ASP A 1 92 ? -7.808 4.160 -5.771 1.00 93.62 92 ASP A O 1
ATOM 739 N N . PHE A 1 93 ? -8.894 3.816 -3.830 1.00 94.44 93 PHE A N 1
ATOM 740 C CA . PHE A 1 93 ? -7.680 3.558 -3.065 1.00 94.44 93 PHE A CA 1
ATOM 741 C C . PHE A 1 93 ? -7.033 2.233 -3.478 1.00 94.44 93 PHE A C 1
ATOM 743 O O . PHE A 1 93 ? -5.843 2.223 -3.798 1.00 94.44 93 PHE A O 1
ATOM 750 N N . ILE A 1 94 ? -7.804 1.142 -3.538 1.00 95.38 94 ILE A N 1
ATOM 751 C CA . ILE A 1 94 ? -7.298 -0.169 -3.975 1.00 95.38 94 ILE A CA 1
ATOM 752 C C . ILE A 1 94 ? -6.784 -0.094 -5.414 1.00 95.38 94 ILE A C 1
ATOM 754 O O . ILE A 1 94 ? -5.646 -0.478 -5.691 1.00 95.38 94 ILE A O 1
ATOM 758 N N . PHE A 1 95 ? -7.587 0.459 -6.319 1.00 93.38 95 PHE A N 1
ATOM 759 C CA . PHE A 1 95 ? -7.262 0.611 -7.730 1.00 93.38 95 PHE A CA 1
ATOM 760 C C . PHE A 1 95 ? -5.963 1.392 -7.920 1.00 93.38 95 PHE A C 1
ATOM 762 O O . PHE A 1 95 ? -5.010 0.897 -8.526 1.00 93.38 95 PHE A O 1
ATOM 769 N N . SER A 1 96 ? -5.881 2.587 -7.331 1.00 92.25 96 SER A N 1
ATOM 770 C CA . SER A 1 96 ? -4.698 3.440 -7.448 1.00 92.25 96 SER A CA 1
ATOM 771 C C . SER A 1 96 ? -3.454 2.759 -6.870 1.00 92.25 96 SER A C 1
ATOM 773 O O . SER A 1 96 ? -2.375 2.882 -7.436 1.00 92.25 96 SER A O 1
ATOM 775 N N . MET A 1 97 ? -3.583 1.999 -5.780 1.00 93.38 97 MET A N 1
ATOM 776 C CA . MET A 1 97 ? -2.454 1.333 -5.126 1.00 93.38 97 MET A CA 1
ATOM 777 C C . MET A 1 97 ? -1.914 0.194 -5.995 1.00 93.38 97 MET A C 1
ATOM 779 O O . MET A 1 97 ? -0.701 0.036 -6.143 1.00 93.38 97 MET A O 1
ATOM 783 N N . HIS A 1 98 ? -2.809 -0.583 -6.607 1.00 92.12 98 HIS A N 1
ATOM 784 C CA . HIS A 1 98 ? -2.444 -1.688 -7.488 1.00 92.12 98 HIS A CA 1
ATOM 785 C C . HIS A 1 98 ? -1.865 -1.224 -8.828 1.00 92.12 98 HIS A C 1
ATOM 787 O O . HIS A 1 98 ? -0.946 -1.875 -9.319 1.00 92.12 98 HIS A O 1
ATOM 793 N N . ILE A 1 99 ? -2.342 -0.104 -9.378 1.00 90.12 99 ILE A N 1
ATOM 794 C CA . ILE A 1 99 ? -1.853 0.453 -10.649 1.00 90.12 99 ILE A CA 1
ATOM 795 C C . ILE A 1 99 ? -0.561 1.255 -10.465 1.00 90.12 99 ILE A C 1
ATOM 797 O O . ILE A 1 99 ? 0.385 1.086 -11.232 1.00 90.12 99 ILE A O 1
ATOM 801 N N . LEU A 1 100 ? -0.481 2.117 -9.445 1.00 89.25 100 LEU A N 1
ATOM 802 C CA . LEU A 1 100 ? 0.685 2.985 -9.255 1.00 89.25 100 LEU A CA 1
ATOM 803 C C . LEU A 1 100 ? 1.911 2.224 -8.754 1.00 89.25 100 LEU A C 1
ATOM 805 O O . LEU A 1 100 ? 3.026 2.613 -9.087 1.00 89.25 100 LEU A O 1
ATOM 809 N N . SER A 1 101 ? 1.731 1.146 -7.987 1.00 89.50 101 SER A N 1
ATOM 810 C CA . SER A 1 101 ? 2.844 0.342 -7.465 1.00 89.50 101 SER A CA 1
ATOM 811 C C . SER A 1 101 ? 3.821 -0.124 -8.565 1.00 89.50 101 SER A C 1
ATOM 813 O O . SER A 1 101 ? 4.981 0.285 -8.509 1.00 89.50 101 SER A O 1
ATOM 815 N N . PRO A 1 102 ? 3.414 -0.895 -9.595 1.00 87.88 102 PRO A N 1
ATOM 816 C CA . PRO A 1 102 ? 4.340 -1.347 -10.639 1.00 87.88 102 PRO A CA 1
ATOM 817 C C . PRO A 1 102 ? 4.919 -0.193 -11.474 1.00 87.88 102 PRO A C 1
ATOM 819 O O . PRO A 1 102 ? 6.099 -0.219 -11.827 1.00 87.88 102 PRO A O 1
ATOM 822 N N . VAL A 1 103 ? 4.122 0.848 -11.740 1.00 88.62 103 VAL A N 1
ATOM 823 C CA . VAL A 1 103 ? 4.552 2.030 -12.505 1.00 88.62 103 VAL A CA 1
ATOM 824 C C . VAL A 1 103 ? 5.685 2.765 -11.791 1.00 88.62 103 VAL A C 1
ATOM 826 O O . VAL A 1 103 ? 6.724 3.040 -12.390 1.00 88.62 103 VAL A O 1
ATOM 829 N N . LEU A 1 104 ? 5.509 3.063 -10.502 1.00 88.25 104 LEU A N 1
ATOM 830 C CA . LEU A 1 104 ? 6.497 3.813 -9.732 1.00 88.25 104 LEU A CA 1
ATOM 831 C C . LEU A 1 104 ? 7.773 3.011 -9.477 1.00 88.25 104 LEU A C 1
ATOM 833 O O . LEU A 1 104 ? 8.848 3.602 -9.511 1.00 88.25 104 LEU A O 1
ATOM 837 N N . ILE A 1 105 ? 7.677 1.689 -9.297 1.00 88.69 105 ILE A N 1
ATOM 838 C CA . ILE A 1 105 ? 8.854 0.818 -9.159 1.00 88.69 105 ILE A CA 1
ATOM 839 C C . ILE A 1 105 ? 9.728 0.902 -10.416 1.00 88.69 105 ILE A C 1
ATOM 841 O O . ILE A 1 105 ? 10.941 1.080 -10.317 1.00 88.69 105 ILE A O 1
ATOM 845 N N . MET A 1 106 ? 9.129 0.805 -11.607 1.00 87.00 106 MET A N 1
ATOM 846 C CA . MET A 1 106 ? 9.882 0.868 -12.864 1.00 87.00 106 MET A CA 1
ATOM 847 C C . MET A 1 106 ? 10.475 2.258 -13.114 1.00 87.00 106 MET A C 1
ATOM 849 O O . MET A 1 106 ? 11.647 2.364 -13.476 1.00 87.00 106 MET A O 1
ATOM 853 N N . ILE A 1 107 ? 9.706 3.323 -12.859 1.00 89.19 107 ILE A N 1
ATOM 854 C CA . ILE A 1 107 ? 10.209 4.704 -12.936 1.00 89.19 107 ILE A CA 1
ATOM 855 C C . ILE A 1 107 ? 11.386 4.896 -11.977 1.00 89.19 107 ILE A C 1
ATOM 857 O O . ILE A 1 107 ? 12.393 5.495 -12.345 1.00 89.19 107 ILE A O 1
ATOM 861 N N . GLN A 1 108 ? 11.293 4.359 -10.760 1.00 88.19 108 GLN A N 1
ATOM 862 C CA . GLN A 1 108 ? 12.357 4.477 -9.774 1.00 88.19 108 GLN A CA 1
ATOM 863 C C . GLN A 1 108 ? 13.640 3.766 -10.215 1.00 88.19 108 GLN A C 1
ATOM 865 O O . GLN A 1 108 ? 14.720 4.325 -10.041 1.00 88.19 108 GLN A O 1
ATOM 870 N N . LYS A 1 109 ? 13.537 2.575 -10.819 1.00 88.44 109 LYS A N 1
ATOM 871 C CA . LYS A 1 109 ? 14.696 1.854 -11.371 1.00 88.44 109 LYS A CA 1
ATOM 872 C C . LYS A 1 109 ? 15.403 2.661 -12.459 1.00 88.44 109 LYS A C 1
ATOM 874 O O . LYS A 1 109 ? 16.620 2.804 -12.418 1.00 88.44 109 LYS A O 1
ATOM 879 N N . VAL A 1 110 ? 14.640 3.228 -13.394 1.00 90.25 110 VAL A N 1
ATOM 880 C CA . VAL A 1 110 ? 15.190 4.081 -14.459 1.00 90.25 110 VAL A CA 1
ATOM 881 C C . VAL A 1 110 ? 15.841 5.335 -13.875 1.00 90.25 110 VAL A C 1
ATOM 883 O O . VAL A 1 110 ? 16.973 5.649 -14.228 1.00 90.25 110 VAL A O 1
ATOM 886 N N . ASN A 1 111 ? 15.174 6.014 -12.937 1.00 89.19 111 ASN A N 1
ATOM 887 C CA . ASN A 1 111 ? 15.723 7.203 -12.283 1.00 89.19 111 ASN A CA 1
ATOM 888 C C . ASN A 1 111 ? 17.028 6.906 -11.537 1.00 89.19 111 ASN A C 1
ATOM 890 O O . ASN A 1 111 ? 17.960 7.698 -11.619 1.00 89.19 111 ASN A O 1
ATOM 894 N N . ALA A 1 112 ? 17.102 5.777 -10.829 1.00 88.69 112 ALA A N 1
ATOM 895 C CA . ALA A 1 112 ? 18.314 5.360 -10.133 1.00 88.69 112 ALA A CA 1
ATOM 896 C C . ALA A 1 112 ? 19.465 5.085 -11.114 1.00 88.69 112 ALA A C 1
ATOM 898 O O . ALA A 1 112 ? 20.586 5.510 -10.859 1.00 88.69 112 ALA A O 1
ATOM 899 N N . SER A 1 113 ? 19.179 4.443 -12.253 1.00 90.12 113 SER A N 1
ATOM 900 C CA . SER A 1 113 ? 20.171 4.205 -13.311 1.00 90.12 113 SER A CA 1
ATOM 901 C C . SER A 1 113 ? 20.693 5.513 -13.906 1.00 90.12 113 SER A C 1
ATOM 903 O O . SER A 1 113 ? 21.898 5.701 -14.021 1.00 90.12 113 SER A O 1
ATOM 905 N N . LEU A 1 114 ? 19.788 6.447 -14.225 1.00 90.44 114 LEU A N 1
ATOM 906 C CA . LEU A 1 114 ? 20.125 7.751 -14.808 1.00 90.44 114 LEU A CA 1
ATOM 907 C C . LEU A 1 114 ? 20.930 8.652 -13.863 1.00 90.44 114 LEU A C 1
ATOM 909 O O . LEU A 1 114 ? 21.688 9.495 -14.326 1.00 90.44 114 LEU A O 1
ATOM 913 N N . GLN A 1 115 ? 20.742 8.501 -12.552 1.00 89.44 115 GLN A N 1
ATOM 914 C CA . GLN A 1 115 ? 21.437 9.283 -11.524 1.00 89.44 115 GLN A CA 1
ATOM 915 C C . GLN A 1 115 ? 22.665 8.554 -10.957 1.00 89.44 115 GLN A C 1
ATOM 917 O O . GLN A 1 115 ? 23.285 9.051 -10.017 1.00 89.44 115 GLN A O 1
ATOM 922 N N . SER A 1 116 ? 23.011 7.376 -11.488 1.00 90.31 116 SER A N 1
ATOM 923 C CA . SER A 1 116 ? 24.193 6.633 -11.053 1.00 90.31 116 SER A CA 1
ATOM 924 C C . SER A 1 116 ? 25.469 7.391 -11.440 1.00 90.31 116 SER A C 1
ATOM 926 O O . SER A 1 116 ? 25.601 7.775 -12.603 1.00 90.31 116 SER A O 1
ATOM 928 N N . PRO A 1 117 ? 26.444 7.566 -10.525 1.00 89.94 117 PRO A N 1
ATOM 929 C CA . PRO A 1 117 ? 27.742 8.153 -10.869 1.00 89.94 117 PRO A CA 1
ATOM 930 C C . PRO A 1 117 ? 28.523 7.277 -11.861 1.00 89.94 117 PRO A C 1
ATOM 932 O O . PRO A 1 117 ? 29.328 7.786 -12.631 1.00 89.94 117 PRO A O 1
ATOM 935 N N . ASN A 1 118 ? 28.239 5.971 -11.877 1.00 90.69 118 ASN A N 1
ATOM 936 C CA . ASN A 1 118 ? 28.791 4.997 -12.815 1.00 90.69 118 ASN A CA 1
ATOM 937 C C . ASN A 1 118 ? 27.710 4.602 -13.829 1.00 90.69 118 ASN A C 1
ATOM 939 O O . ASN A 1 118 ? 27.257 3.456 -13.851 1.00 90.69 118 ASN A O 1
ATOM 943 N N . LEU A 1 119 ? 27.196 5.574 -14.583 1.00 88.50 119 LEU A N 1
ATOM 944 C CA . LEU A 1 119 ? 26.142 5.326 -15.562 1.00 88.50 119 LEU A CA 1
ATOM 945 C C . LEU A 1 119 ? 26.670 4.441 -16.698 1.00 88.50 119 LEU A C 1
ATOM 947 O O . LEU A 1 119 ? 27.532 4.855 -17.468 1.00 88.50 119 LEU A O 1
ATOM 951 N N . ASP A 1 120 ? 26.103 3.244 -16.834 1.00 91.50 120 ASP A N 1
ATOM 952 C CA . ASP A 1 120 ? 26.253 2.435 -18.040 1.00 91.50 120 ASP A CA 1
ATOM 953 C C . ASP A 1 120 ? 25.129 2.789 -19.020 1.00 91.50 120 ASP A C 1
ATOM 955 O O . ASP A 1 120 ? 23.940 2.549 -18.776 1.00 91.50 120 ASP A O 1
ATOM 959 N N . LEU A 1 121 ? 25.513 3.399 -20.139 1.00 90.50 121 LEU A N 1
ATOM 960 C CA . LEU A 1 121 ? 24.575 3.878 -21.144 1.00 90.50 121 LEU A CA 1
ATOM 961 C C . LEU A 1 121 ? 23.780 2.725 -21.770 1.00 90.50 121 LEU A C 1
ATOM 963 O O . LEU A 1 121 ? 22.580 2.875 -22.006 1.00 90.50 121 LEU A O 1
ATOM 967 N N . LEU A 1 122 ? 24.415 1.572 -22.008 1.00 91.50 122 LEU A N 1
ATOM 968 C CA . LEU A 1 122 ? 23.771 0.439 -22.673 1.00 91.50 122 LEU A CA 1
ATOM 969 C C . LEU A 1 122 ? 22.657 -0.149 -21.799 1.00 91.50 122 LEU A C 1
ATOM 971 O O . LEU A 1 122 ? 21.515 -0.277 -22.260 1.00 91.50 122 LEU A O 1
ATOM 975 N N . SER A 1 123 ?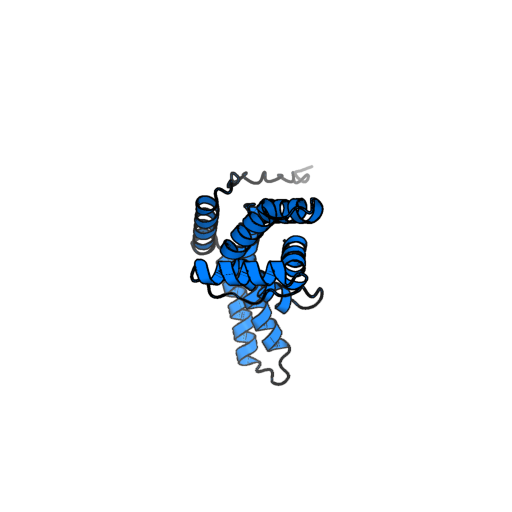 22.942 -0.435 -20.524 1.00 90.25 123 SER A N 1
ATOM 976 C CA . SER A 1 123 ? 21.910 -0.887 -19.582 1.00 90.25 123 SER A CA 1
ATOM 977 C C . SER A 1 123 ? 20.846 0.177 -19.330 1.00 90.25 123 SER A C 1
ATOM 979 O O . SER A 1 123 ? 19.658 -0.147 -19.305 1.00 90.25 123 SER A O 1
ATOM 981 N N . THR A 1 124 ? 21.221 1.453 -19.225 1.00 91.75 124 THR A N 1
ATOM 982 C CA . THR A 1 124 ? 20.261 2.536 -18.975 1.00 91.75 124 THR A CA 1
ATOM 983 C C . THR A 1 124 ? 19.268 2.691 -20.129 1.00 91.75 124 THR A C 1
ATOM 985 O O . THR A 1 124 ? 18.058 2.764 -19.902 1.00 91.75 124 THR A O 1
ATOM 988 N N . VAL A 1 125 ? 19.736 2.667 -21.381 1.00 94.00 125 VAL A N 1
ATOM 989 C CA . VAL A 1 125 ? 18.861 2.694 -22.567 1.00 94.00 125 VAL A CA 1
ATOM 990 C C . VAL A 1 125 ? 17.936 1.472 -22.588 1.00 94.00 125 VAL A C 1
ATOM 992 O O . VAL A 1 125 ? 16.747 1.602 -22.894 1.00 94.00 125 VAL A O 1
ATOM 995 N N . SER A 1 126 ? 18.450 0.293 -22.227 1.00 93.69 126 SER A N 1
ATOM 996 C CA . SER A 1 126 ? 17.647 -0.932 -22.110 1.00 93.69 126 SER A CA 1
ATOM 997 C C . SER A 1 126 ? 16.542 -0.807 -21.050 1.00 93.69 126 SER A C 1
ATOM 999 O O . SER A 1 126 ? 15.383 -1.155 -21.305 1.00 93.69 126 SER A O 1
ATOM 1001 N N . LEU A 1 127 ? 16.849 -0.219 -19.889 1.00 92.81 127 LEU A N 1
ATOM 1002 C CA . LEU A 1 127 ? 15.874 0.046 -18.828 1.00 92.81 127 LEU A CA 1
ATOM 1003 C C . LEU A 1 127 ? 14.792 1.041 -19.267 1.00 92.81 127 LEU A C 1
ATOM 1005 O O . LEU A 1 127 ? 13.611 0.821 -18.989 1.00 92.81 127 LEU A O 1
ATOM 1009 N N . VAL A 1 128 ? 15.158 2.105 -19.987 1.00 93.69 128 VAL A N 1
ATOM 1010 C CA . VAL A 1 128 ? 14.194 3.081 -20.527 1.00 93.69 128 VAL A CA 1
ATOM 1011 C C . VAL A 1 128 ? 13.256 2.426 -21.545 1.00 93.69 128 VAL A C 1
ATOM 1013 O O . VAL A 1 128 ? 12.040 2.626 -21.479 1.00 93.69 128 VAL A O 1
ATOM 1016 N N . LYS A 1 129 ? 13.789 1.598 -22.456 1.00 93.94 129 LYS A N 1
ATOM 1017 C CA . LYS A 1 129 ? 12.974 0.816 -23.403 1.00 93.94 129 LYS A CA 1
ATOM 1018 C C . LYS A 1 129 ? 12.016 -0.119 -22.661 1.00 93.94 129 LYS A C 1
ATOM 1020 O O . LYS A 1 129 ? 10.817 -0.104 -22.935 1.00 93.94 129 LYS A O 1
ATOM 1025 N N . SER A 1 130 ? 12.517 -0.825 -21.650 1.00 91.31 130 SER A N 1
ATOM 1026 C CA . SER A 1 130 ? 11.718 -1.718 -20.803 1.00 91.31 130 SER A CA 1
ATOM 1027 C C . SER A 1 130 ? 10.592 -0.977 -20.073 1.00 91.31 130 SER A C 1
ATOM 1029 O O . SER A 1 130 ? 9.465 -1.467 -20.014 1.00 91.31 130 SER A O 1
ATOM 1031 N N . LEU A 1 131 ? 10.854 0.227 -19.546 1.00 91.75 131 LEU A N 1
ATOM 1032 C CA . LEU A 1 131 ? 9.827 1.075 -18.933 1.00 91.75 131 LEU A CA 1
ATOM 1033 C C . LEU A 1 131 ? 8.746 1.458 -19.952 1.00 91.75 131 LEU A C 1
ATOM 1035 O O . LEU A 1 131 ? 7.558 1.326 -19.656 1.00 91.75 131 LEU A O 1
ATOM 1039 N N . ARG A 1 132 ? 9.134 1.894 -21.157 1.00 92.12 132 ARG A N 1
ATOM 1040 C CA . ARG A 1 132 ? 8.185 2.248 -22.225 1.00 92.12 132 ARG A CA 1
ATOM 1041 C C . ARG A 1 132 ? 7.296 1.064 -22.600 1.00 92.12 132 ARG A C 1
ATOM 1043 O O . ARG A 1 132 ? 6.079 1.224 -22.713 1.00 92.12 132 ARG A O 1
ATOM 1050 N N . GLU A 1 133 ? 7.883 -0.113 -22.779 1.00 89.88 133 GLU A N 1
ATOM 1051 C CA . GLU A 1 133 ? 7.138 -1.338 -23.071 1.00 89.88 133 GLU A CA 1
ATOM 1052 C C . GLU A 1 133 ? 6.187 -1.704 -21.934 1.00 89.88 133 GLU A C 1
ATOM 1054 O O . GLU A 1 133 ? 5.026 -2.020 -22.185 1.00 89.88 133 GLU A O 1
ATOM 1059 N N . HIS A 1 134 ? 6.641 -1.613 -20.683 1.00 86.62 134 HIS A N 1
ATOM 1060 C CA . HIS A 1 134 ? 5.819 -1.906 -19.513 1.00 86.62 134 HIS A CA 1
ATOM 1061 C C . HIS A 1 134 ? 4.613 -0.962 -19.415 1.00 86.62 134 HIS A C 1
ATOM 1063 O O . HIS A 1 134 ? 3.486 -1.416 -19.229 1.00 86.62 134 HIS A O 1
ATOM 1069 N N . LEU A 1 135 ? 4.816 0.345 -19.607 1.00 87.88 135 LEU A N 1
ATOM 1070 C CA . LEU A 1 135 ? 3.727 1.326 -19.626 1.00 87.88 135 LEU A CA 1
ATOM 1071 C C . LEU A 1 135 ? 2.754 1.083 -20.786 1.00 87.88 135 LEU A C 1
ATOM 1073 O O . LEU A 1 135 ? 1.540 1.182 -20.606 1.00 87.88 135 LEU A O 1
ATOM 1077 N N . SER A 1 136 ? 3.272 0.714 -21.959 1.00 88.38 136 SER A N 1
ATOM 1078 C CA . SER A 1 136 ? 2.445 0.372 -23.123 1.00 88.38 136 SER A CA 1
ATOM 1079 C C . SER A 1 136 ? 1.605 -0.879 -22.854 1.00 88.38 136 SER A C 1
ATOM 1081 O O . SER A 1 136 ? 0.408 -0.889 -23.137 1.00 88.38 136 SER A O 1
ATOM 1083 N N . LYS A 1 137 ? 2.193 -1.902 -22.224 1.00 84.38 137 LY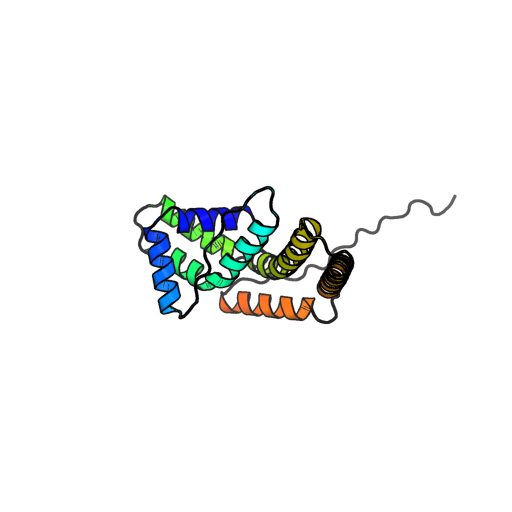S A N 1
ATOM 1084 C CA . LYS A 1 137 ? 1.512 -3.134 -21.800 1.00 84.38 137 LYS A CA 1
ATOM 1085 C C . LYS A 1 137 ? 0.441 -2.874 -20.743 1.00 84.38 137 LYS A C 1
ATOM 1087 O O . LYS A 1 137 ? -0.641 -3.433 -20.859 1.00 84.38 137 LYS A O 1
ATOM 1092 N N . LEU A 1 138 ? 0.707 -2.014 -19.755 1.00 81.19 138 LEU A N 1
ATOM 1093 C CA . LEU A 1 138 ? -0.279 -1.617 -18.739 1.00 81.19 138 LEU A CA 1
ATOM 1094 C C . LEU A 1 138 ? -1.463 -0.847 -19.334 1.00 81.19 138 LEU A C 1
ATOM 1096 O O . LEU A 1 138 ? -2.576 -0.950 -18.826 1.00 81.19 138 LEU A O 1
ATOM 1100 N N . ARG A 1 139 ? -1.223 -0.065 -20.393 1.00 81.88 139 ARG A N 1
ATOM 1101 C CA . ARG A 1 139 ? -2.265 0.682 -21.110 1.00 81.88 139 ARG A CA 1
ATOM 1102 C C . ARG A 1 139 ? -3.053 -0.193 -22.088 1.00 81.88 139 ARG A C 1
ATOM 1104 O O . ARG A 1 139 ? -4.209 0.113 -22.366 1.00 81.88 139 ARG A O 1
ATOM 1111 N N . SER A 1 140 ? -2.430 -1.238 -22.628 1.00 78.94 140 SER A N 1
ATOM 1112 C CA . SER A 1 140 ? -3.066 -2.150 -23.578 1.00 78.94 140 SER A CA 1
ATOM 1113 C C . SER A 1 140 ? -4.126 -2.980 -22.857 1.00 78.94 140 SER A C 1
ATOM 1115 O O . SER A 1 140 ? -3.833 -3.672 -21.880 1.00 78.94 140 SER A O 1
ATOM 1117 N N . TYR A 1 141 ? -5.367 -2.884 -23.333 1.00 65.25 141 TYR A N 1
ATOM 1118 C CA . TYR A 1 141 ? -6.514 -3.567 -22.734 1.00 65.25 141 TYR A CA 1
ATOM 1119 C C . TYR A 1 141 ? -6.364 -5.093 -22.799 1.00 65.25 141 TYR A C 1
ATOM 1121 O O . TYR A 1 141 ? -6.792 -5.801 -21.892 1.00 65.25 141 TYR A O 1
ATOM 1129 N N . ASP A 1 142 ? -5.653 -5.578 -23.815 1.00 64.38 142 ASP A N 1
ATOM 1130 C CA . ASP A 1 142 ? -5.764 -6.946 -24.309 1.00 64.38 142 ASP A CA 1
ATOM 1131 C C . ASP A 1 142 ? -5.113 -8.034 -23.451 1.00 64.38 142 ASP A C 1
ATOM 1133 O O . ASP A 1 142 ? -4.995 -9.128 -23.968 1.00 64.38 142 ASP A O 1
ATOM 1137 N N . ASN A 1 143 ? -4.691 -7.783 -22.195 1.00 70.06 143 ASN A N 1
ATOM 1138 C CA . ASN A 1 143 ? -4.480 -8.831 -21.165 1.00 70.06 143 ASN A CA 1
ATOM 1139 C C . ASN A 1 143 ? -4.023 -8.267 -19.802 1.00 70.06 143 ASN A C 1
ATOM 1141 O O . ASN A 1 143 ? -4.570 -8.621 -18.759 1.00 70.06 143 ASN A O 1
ATOM 1145 N N . ASN A 1 144 ? -3.023 -7.377 -19.767 1.00 80.25 144 ASN A N 1
ATOM 1146 C CA . ASN A 1 144 ? -2.379 -6.988 -18.497 1.00 80.25 144 ASN A CA 1
ATOM 1147 C C . ASN A 1 144 ? -3.277 -6.134 -17.598 1.00 80.25 144 ASN A C 1
ATOM 1149 O O . ASN A 1 144 ? -3.317 -6.343 -16.384 1.00 80.25 144 ASN A O 1
ATOM 1153 N N . PHE A 1 145 ? -4.005 -5.180 -18.185 1.00 84.25 145 PHE A N 1
ATOM 1154 C CA . PHE A 1 145 ? -4.952 -4.374 -17.422 1.00 84.25 145 PHE A CA 1
ATOM 1155 C C . PHE A 1 145 ? -6.051 -5.249 -16.812 1.00 84.25 145 PHE A C 1
ATOM 1157 O O . PHE A 1 145 ? -6.347 -5.103 -15.630 1.00 84.25 145 PHE A O 1
ATOM 1164 N N . ILE A 1 146 ? -6.596 -6.195 -17.584 1.00 87.00 146 ILE A N 1
ATOM 1165 C CA . ILE A 1 146 ? -7.635 -7.129 -17.129 1.00 87.00 146 ILE A CA 1
ATOM 1166 C C . ILE A 1 146 ? -7.126 -7.977 -15.960 1.00 87.00 146 ILE A C 1
ATOM 1168 O O . ILE A 1 146 ? -7.817 -8.097 -14.953 1.00 87.00 146 ILE A O 1
ATOM 1172 N N . VAL A 1 147 ? -5.900 -8.504 -16.038 1.00 89.25 147 VAL A N 1
ATOM 1173 C CA . VAL A 1 147 ? -5.294 -9.273 -14.937 1.00 89.25 147 VAL A CA 1
ATOM 1174 C C . VAL A 1 147 ? -5.200 -8.433 -13.660 1.00 89.25 147 VAL A C 1
ATOM 1176 O O . VAL A 1 147 ? -5.640 -8.873 -12.597 1.00 89.25 147 VAL A O 1
ATOM 1179 N N . ILE A 1 148 ? -4.676 -7.205 -13.746 1.00 90.31 148 ILE A N 1
ATOM 1180 C CA . ILE A 1 148 ? -4.574 -6.315 -12.577 1.00 90.31 148 ILE A CA 1
ATOM 1181 C C . ILE A 1 148 ? -5.965 -5.939 -12.057 1.00 90.31 148 ILE A C 1
ATOM 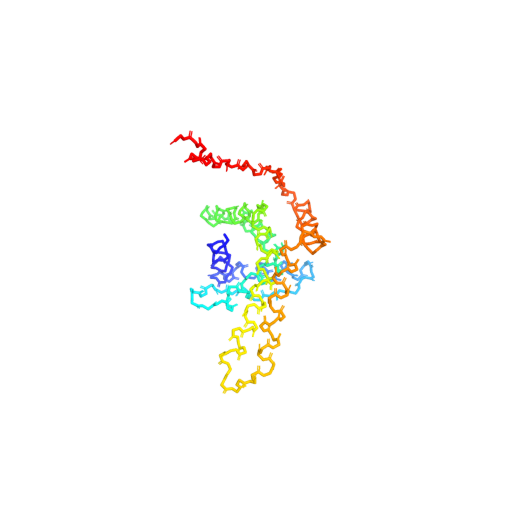1183 O O . ILE A 1 148 ? -6.184 -5.912 -10.845 1.00 90.31 148 ILE A O 1
ATOM 1187 N N . TYR A 1 149 ? -6.912 -5.683 -12.956 1.00 91.56 149 TYR A N 1
ATOM 1188 C CA . TYR A 1 149 ? -8.289 -5.362 -12.611 1.00 91.56 149 TYR A CA 1
ATOM 1189 C C . TYR A 1 149 ? -8.977 -6.521 -11.886 1.00 91.56 149 TYR A C 1
ATOM 1191 O O . TYR A 1 149 ? -9.579 -6.300 -10.841 1.00 91.56 149 TYR A O 1
ATOM 1199 N N . ASN A 1 150 ? -8.808 -7.762 -12.342 1.00 92.75 150 ASN A N 1
ATOM 1200 C CA . ASN A 1 150 ? -9.345 -8.947 -11.670 1.00 92.75 150 ASN A CA 1
ATOM 1201 C C . ASN A 1 150 ? -8.768 -9.115 -10.257 1.00 92.75 150 ASN A C 1
ATOM 1203 O O . ASN A 1 150 ? -9.498 -9.448 -9.322 1.00 92.75 150 ASN A O 1
ATOM 1207 N N . VAL A 1 151 ? -7.478 -8.815 -10.064 1.00 93.69 151 VAL A N 1
ATOM 1208 C CA . VAL A 1 151 ? -6.874 -8.775 -8.722 1.00 93.69 151 VAL A CA 1
ATOM 1209 C C . VAL A 1 151 ? -7.529 -7.693 -7.859 1.00 93.69 151 VAL A C 1
ATOM 1211 O O . VAL A 1 151 ? -7.854 -7.958 -6.703 1.00 93.69 151 VAL A O 1
ATOM 1214 N N . ILE A 1 152 ? -7.751 -6.493 -8.403 1.00 94.56 152 ILE A N 1
ATOM 1215 C CA . ILE A 1 152 ? -8.431 -5.394 -7.700 1.00 94.56 152 ILE A CA 1
ATOM 1216 C C . ILE A 1 152 ? -9.853 -5.805 -7.305 1.00 94.56 152 ILE A C 1
ATOM 1218 O O . ILE A 1 152 ? -10.224 -5.642 -6.146 1.00 94.56 152 ILE A O 1
ATOM 1222 N N . VAL A 1 153 ? -10.619 -6.397 -8.226 1.00 95.06 153 VAL A N 1
ATOM 1223 C CA . VAL A 1 153 ? -11.975 -6.907 -7.975 1.00 95.06 153 VAL A CA 1
ATOM 1224 C C . VAL A 1 153 ? -11.962 -7.946 -6.855 1.00 95.06 153 VAL A C 1
ATOM 1226 O O . VAL A 1 153 ? -12.731 -7.815 -5.907 1.00 95.06 153 VAL A O 1
ATOM 1229 N N . SER A 1 154 ? -11.044 -8.917 -6.893 1.00 95.56 154 SER A N 1
ATOM 1230 C CA . SER A 1 154 ? -10.901 -9.923 -5.832 1.00 95.56 154 SER A CA 1
ATOM 1231 C C . SER A 1 154 ? -10.573 -9.295 -4.472 1.00 95.56 154 SER A C 1
ATOM 1233 O O . SER A 1 154 ? -11.134 -9.691 -3.449 1.00 95.56 154 SER A O 1
ATOM 1235 N N . VAL A 1 155 ? -9.676 -8.302 -4.430 1.00 94.88 155 VAL A N 1
ATOM 1236 C CA . VAL A 1 155 ? -9.371 -7.556 -3.197 1.00 94.88 155 VAL A CA 1
ATOM 1237 C C . VAL A 1 155 ? -10.616 -6.821 -2.702 1.00 94.88 155 VAL A C 1
ATOM 1239 O O . VAL A 1 155 ? -10.927 -6.903 -1.515 1.00 94.88 155 VAL A O 1
ATOM 1242 N N . CYS A 1 156 ? -11.349 -6.140 -3.582 1.00 95.62 156 CYS A N 1
ATOM 1243 C CA . CYS A 1 156 ? -12.570 -5.429 -3.221 1.00 95.62 156 CYS A CA 1
ATOM 1244 C C . CYS A 1 156 ? -13.641 -6.378 -2.673 1.00 95.62 156 CYS A C 1
ATOM 1246 O O . CYS A 1 156 ? -14.180 -6.111 -1.604 1.00 95.62 156 CYS A O 1
ATOM 1248 N N . GLN A 1 157 ? -13.879 -7.515 -3.329 1.00 94.94 157 GLN A N 1
ATOM 1249 C CA . GLN A 1 157 ? -14.833 -8.534 -2.882 1.00 94.94 157 GLN A CA 1
ATOM 1250 C C . GLN A 1 157 ? -14.471 -9.086 -1.499 1.00 94.94 157 GLN A C 1
ATOM 1252 O O . GLN A 1 157 ? -15.309 -9.077 -0.601 1.00 94.94 157 GLN A O 1
ATOM 1257 N N . ARG A 1 158 ? -13.206 -9.477 -1.284 1.00 93.94 158 ARG A N 1
ATOM 1258 C CA . ARG A 1 158 ? -12.729 -9.982 0.018 1.00 93.94 158 ARG A CA 1
ATOM 1259 C C . ARG A 1 158 ? -12.875 -8.972 1.154 1.00 93.94 158 ARG A C 1
ATOM 1261 O O . ARG A 1 158 ? -13.009 -9.371 2.303 1.00 93.94 158 ARG A O 1
ATOM 1268 N N . ASN A 1 159 ? -12.833 -7.679 0.843 1.00 92.81 159 ASN A N 1
ATOM 1269 C CA . ASN A 1 159 ? -12.932 -6.602 1.829 1.00 92.81 159 ASN A CA 1
ATOM 1270 C C . ASN A 1 159 ? -14.317 -5.935 1.865 1.00 92.81 159 ASN A C 1
ATOM 1272 O O . ASN A 1 159 ? -14.478 -4.933 2.569 1.00 92.81 159 ASN A O 1
ATOM 1276 N N . LEU A 1 160 ? -15.308 -6.477 1.143 1.00 93.94 160 LEU A N 1
ATOM 1277 C CA . LEU A 1 160 ? -16.672 -5.941 1.039 1.00 93.94 160 LEU A CA 1
ATOM 1278 C C . LEU A 1 160 ? -16.703 -4.474 0.563 1.00 93.94 160 LEU A C 1
ATOM 1280 O O . LEU A 1 160 ? -17.428 -3.637 1.098 1.00 93.94 160 LEU A O 1
ATOM 1284 N N . ILE A 1 161 ? -15.867 -4.146 -0.422 1.00 95.12 161 ILE A N 1
ATOM 1285 C CA . ILE A 1 161 ? -15.765 -2.814 -1.029 1.00 95.12 161 ILE A CA 1
ATOM 1286 C C . ILE A 1 161 ? -16.645 -2.771 -2.279 1.00 95.12 161 ILE A C 1
ATOM 1288 O O . ILE A 1 161 ? -16.503 -3.612 -3.167 1.00 95.12 161 ILE A O 1
ATOM 1292 N N . SER A 1 162 ? -17.513 -1.759 -2.370 1.00 92.06 162 SER A N 1
ATOM 1293 C CA . SER A 1 162 ? -18.344 -1.524 -3.556 1.00 92.06 162 SER A CA 1
ATOM 1294 C C . SER A 1 162 ? -17.484 -1.175 -4.773 1.00 92.06 162 SER A C 1
ATOM 1296 O O . SER A 1 162 ? -16.587 -0.331 -4.692 1.00 92.06 162 SER A O 1
ATOM 1298 N N . ILE A 1 163 ? -17.764 -1.831 -5.900 1.00 91.94 163 ILE A N 1
ATOM 1299 C CA . ILE A 1 163 ? -17.074 -1.618 -7.172 1.00 91.94 163 ILE A CA 1
ATOM 1300 C C . ILE A 1 163 ? -17.977 -0.733 -8.041 1.00 91.94 163 ILE A C 1
ATOM 1302 O O . ILE A 1 163 ? -19.127 -1.104 -8.279 1.00 91.94 163 ILE A O 1
ATOM 1306 N N . PRO A 1 164 ? -17.499 0.432 -8.510 1.00 89.00 164 PRO A N 1
ATOM 1307 C CA . PRO A 1 164 ? -18.309 1.327 -9.319 1.00 89.00 164 PRO A CA 1
ATOM 1308 C C . PRO A 1 164 ? -18.585 0.729 -10.701 1.00 89.00 164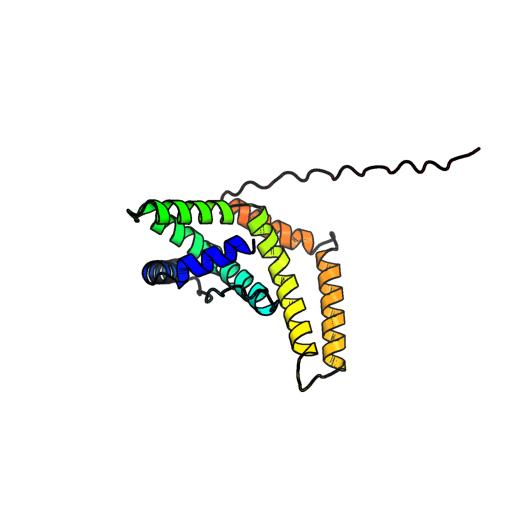 PRO A C 1
ATOM 1310 O O . PRO A 1 164 ? -17.714 0.108 -11.314 1.00 89.00 164 PRO A O 1
ATOM 1313 N N . GLU A 1 165 ? -19.781 0.987 -11.227 1.00 81.88 165 GLU A N 1
ATOM 1314 C CA . GLU A 1 165 ? -20.107 0.659 -12.611 1.00 81.88 165 GLU A CA 1
ATOM 1315 C C . GLU A 1 165 ? -19.254 1.478 -13.586 1.00 81.88 165 GLU A C 1
ATOM 1317 O O . GLU A 1 165 ? -19.032 2.684 -13.411 1.00 81.88 165 GLU A O 1
ATOM 1322 N N . VAL A 1 166 ? -18.800 0.830 -14.660 1.00 76.12 166 VAL A N 1
ATOM 1323 C CA . VAL A 1 166 ? -18.040 1.490 -15.724 1.00 76.12 166 VAL A CA 1
ATOM 1324 C C . VAL A 1 166 ? -18.980 2.404 -16.509 1.00 76.12 166 VAL A C 1
ATOM 1326 O O . VAL A 1 166 ? -19.660 1.987 -17.446 1.00 76.12 166 VAL A O 1
ATOM 1329 N N . LYS A 1 167 ? -19.007 3.691 -16.155 1.00 70.31 167 LYS A N 1
ATOM 1330 C CA . LYS A 1 167 ? -19.706 4.702 -16.954 1.00 70.31 167 LYS A CA 1
ATOM 1331 C C . LYS A 1 167 ? -18.972 4.873 -18.282 1.00 70.31 167 LYS A C 1
ATOM 1333 O O . LYS A 1 167 ? -17.829 5.331 -18.309 1.00 70.31 167 LYS A O 1
ATOM 1338 N N . LYS A 1 168 ? -19.630 4.537 -19.399 1.00 61.28 168 LYS A N 1
ATOM 1339 C CA . LYS A 1 168 ? -19.105 4.839 -20.738 1.00 61.28 168 LYS A CA 1
ATOM 1340 C C . LYS A 1 168 ? -18.846 6.342 -20.825 1.00 61.28 168 LYS A C 1
ATOM 1342 O O . LYS A 1 168 ? -19.750 7.150 -20.601 1.00 61.28 168 LYS A O 1
ATOM 1347 N N . ARG A 1 169 ? -17.604 6.723 -21.131 1.00 59.47 169 ARG A N 1
ATOM 1348 C CA . ARG A 1 169 ? -17.239 8.126 -21.329 1.00 59.47 169 ARG A CA 1
ATOM 1349 C C . ARG A 1 169 ? -18.094 8.676 -22.471 1.00 59.47 169 ARG A C 1
ATOM 1351 O O . ARG A 1 169 ? -17.986 8.198 -23.597 1.00 59.47 169 ARG A O 1
ATOM 1358 N N . LYS A 1 170 ? -18.938 9.672 -22.187 1.00 58.16 170 LYS A N 1
ATOM 1359 C CA . LYS A 1 170 ? -19.614 10.440 -23.237 1.00 58.16 170 LYS A CA 1
ATOM 1360 C C . LYS A 1 170 ? -18.523 11.169 -24.023 1.00 58.16 170 LYS A C 1
ATOM 1362 O O . LYS A 1 170 ? -17.866 12.053 -23.479 1.00 58.16 170 LYS A O 1
ATOM 1367 N N . PHE A 1 171 ? -18.277 10.754 -25.261 1.00 56.47 171 PHE A N 1
ATOM 1368 C CA . PHE A 1 171 ? -17.449 11.533 -26.174 1.00 56.47 171 PHE A CA 1
ATOM 1369 C C . PHE A 1 171 ? -18.226 12.801 -26.526 1.00 56.47 171 PHE A C 1
ATOM 1371 O O . PHE A 1 171 ? -19.286 12.727 -27.145 1.00 56.47 171 PHE A O 1
ATOM 1378 N N . THR A 1 172 ? -17.723 13.962 -26.112 1.00 59.28 172 THR A N 1
ATOM 1379 C CA . THR A 1 172 ? -18.162 15.238 -26.672 1.00 59.28 172 THR A CA 1
ATOM 1380 C C . THR A 1 172 ? -17.740 15.250 -28.135 1.00 59.28 172 THR A C 1
ATOM 1382 O O . THR A 1 172 ? -16.549 15.318 -28.438 1.00 59.28 172 THR A O 1
ATOM 1385 N N . ARG A 1 173 ? -18.706 15.133 -29.052 1.00 60.59 173 ARG A N 1
ATOM 1386 C CA . ARG A 1 173 ? -18.472 15.453 -30.461 1.00 60.59 173 ARG A CA 1
ATOM 1387 C C . ARG A 1 173 ? -18.176 16.951 -30.507 1.00 60.59 173 ARG A C 1
ATOM 1389 O O . ARG A 1 173 ? -19.057 17.743 -30.187 1.00 60.59 173 ARG A O 1
ATOM 1396 N N . LYS A 1 174 ? -16.941 17.339 -30.830 1.00 59.53 174 LYS A N 1
ATOM 1397 C CA . LYS A 1 174 ? -16.718 18.687 -31.353 1.00 59.53 174 LYS A CA 1
ATOM 1398 C C . LYS A 1 174 ? -17.418 18.712 -32.709 1.00 59.53 174 LYS A C 1
ATOM 1400 O O . LYS A 1 174 ? -17.160 17.841 -33.533 1.00 59.53 174 LYS A O 1
ATOM 1405 N N . ILE A 1 175 ? -18.378 19.614 -32.868 1.00 59.09 175 ILE A N 1
ATOM 1406 C CA . ILE A 1 175 ? -18.920 19.948 -34.180 1.00 59.09 175 ILE A CA 1
ATOM 1407 C C . ILE A 1 175 ? -17.800 20.746 -34.839 1.00 59.09 175 ILE A C 1
ATOM 1409 O O . ILE A 1 175 ? -17.441 21.807 -34.330 1.00 59.09 175 ILE A O 1
ATOM 1413 N N . ASP A 1 176 ? -17.184 20.202 -35.884 1.00 59.00 176 ASP A N 1
ATOM 1414 C CA . ASP A 1 176 ? -16.344 21.013 -36.756 1.00 59.00 176 ASP A CA 1
ATOM 1415 C C . ASP A 1 176 ? -17.293 21.962 -37.498 1.00 59.00 176 ASP A C 1
ATOM 1417 O O . ASP A 1 176 ? -17.900 21.598 -38.503 1.00 59.00 176 ASP A O 1
ATOM 1421 N N . GLU A 1 177 ? -17.481 23.171 -36.965 1.00 57.09 177 GLU A N 1
ATOM 1422 C CA . GLU A 1 177 ? -18.012 24.300 -37.730 1.00 57.09 177 GLU A CA 1
ATOM 1423 C C . GLU A 1 177 ? -16.960 24.696 -38.767 1.00 57.09 177 GLU A C 1
ATOM 1425 O O . GLU A 1 177 ? -16.191 25.627 -38.569 1.00 57.09 177 GLU A O 1
ATOM 1430 N N . ASN A 1 178 ? -16.857 23.906 -39.833 1.00 55.69 178 ASN A N 1
ATOM 1431 C CA . ASN A 1 178 ? -16.313 24.317 -41.124 1.00 55.69 178 ASN A CA 1
ATOM 1432 C C . ASN A 1 178 ? -16.749 23.311 -42.191 1.00 55.69 178 ASN A C 1
ATOM 1434 O O . ASN A 1 178 ? -15.950 22.645 -42.846 1.00 55.69 178 ASN A O 1
ATOM 1438 N N . SER A 1 179 ? -18.061 23.214 -42.369 1.00 50.09 179 SER A N 1
ATOM 1439 C CA . SER A 1 179 ? -18.654 22.711 -43.600 1.00 50.09 179 SER A CA 1
ATOM 1440 C C . SER A 1 179 ? -19.430 23.844 -44.267 1.00 50.09 179 SER A C 1
ATOM 1442 O O . SER A 1 179 ? -20.590 24.065 -43.945 1.00 50.09 179 SER A O 1
ATOM 1444 N N . ILE A 1 180 ? -18.733 24.493 -45.208 1.00 48.16 180 ILE A N 1
ATOM 1445 C CA . ILE A 1 180 ? -19.251 25.082 -46.452 1.00 48.16 180 ILE A CA 1
ATOM 1446 C C . ILE A 1 180 ? -20.158 26.314 -46.279 1.00 48.16 180 ILE A C 1
ATOM 1448 O O . ILE A 1 180 ? -21.343 26.182 -45.995 1.00 48.16 180 ILE A O 1
ATOM 1452 N N . HIS A 1 181 ? -19.608 27.497 -46.571 1.00 41.22 181 HIS A N 1
ATOM 1453 C CA . HIS A 1 181 ? -20.030 28.321 -47.714 1.00 41.22 181 HIS A CA 1
ATOM 1454 C C . HIS A 1 181 ? -18.936 29.314 -48.107 1.00 41.22 181 HIS A C 1
ATOM 1456 O O . HIS A 1 181 ? -18.356 29.945 -47.198 1.00 41.22 181 HIS A O 1
#